Protein AF-A0A6M5JIQ5-F1 (afdb_monomer)

Mean predicted aligned error: 9.68 Å

Nearest PDB structures (foldseek):
  7s5k-assembly1_B  TM=8.113E-01  e=3.636E+00  Myxococcus xanthus

Solvent-accessible surface area (backbone atoms only — not comparable to full-atom values): 3875 Å² total; per-residue (Å²): 114,74,68,60,55,53,52,51,54,49,36,55,49,35,50,55,49,20,52,48,31,43,52,52,21,71,72,46,95,50,73,68,63,20,50,52,27,42,51,54,19,52,54,38,47,53,52,32,51,49,53,52,50,52,53,49,49,68,56,54,64,65,60,68,75,75,81,80,78,134

Secondary structure (DSSP, 8-state):
-HHHHHHHHHHHHHHHHHHHHHHHHHH-SSHHHHHHHHHHHHHHHHHHHHHHHHHHHHHHTTTTTSS---

Sequence (70 aa):
MPEQAAIRQEIDRLRRRAERHRRVALDFASMDDAWLAQDEASAIDREADKLEADMFKSEGVNVLRFMRRP

Radius of gyration: 17.79 Å; Cα contacts (8 Å, |Δi|>4): 41; chains: 1; bounding box: 35×11×63 Å

pLDDT: mean 77.8, std 13.35, range [46.91, 94.62]

Foldseek 3Di:
DVVVVVLVVVLVVLLVVLVVLQVVLVVDPDPVSSVVSNVVSVVSNVVSVVSVVVSVVVVVVVVVPPPDDD

Structure (mmCIF,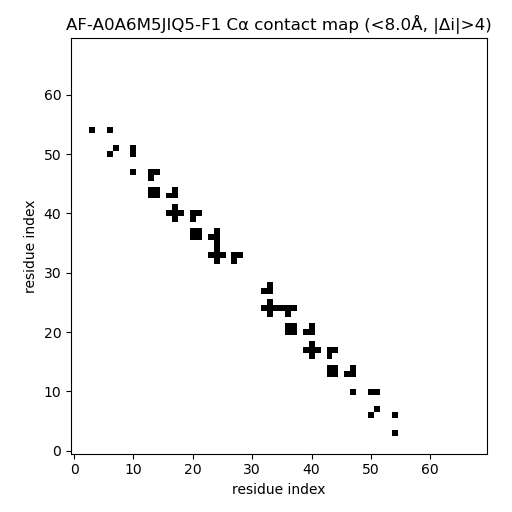 N/CA/C/O backbone):
data_AF-A0A6M5JIQ5-F1
#
_entry.id   AF-A0A6M5JIQ5-F1
#
loop_
_atom_site.group_PDB
_atom_site.id
_atom_site.type_symbol
_atom_site.label_atom_id
_atom_site.label_alt_id
_atom_site.label_comp_id
_atom_site.label_asym_id
_atom_site.label_entity_id
_atom_site.label_seq_id
_atom_site.pdbx_PDB_ins_code
_atom_site.Cartn_x
_atom_site.Cartn_y
_atom_site.Cartn_z
_atom_site.occupancy
_atom_site.B_iso_or_equiv
_atom_site.auth_seq_id
_atom_site.auth_comp_id
_atom_site.auth_asym_id
_atom_site.auth_atom_id
_atom_site.pdbx_PDB_model_num
ATOM 1 N N . MET A 1 1 ? -19.085 -5.626 13.766 1.00 54.94 1 MET A N 1
ATOM 2 C CA . MET A 1 1 ? -18.743 -4.190 13.769 1.00 54.94 1 MET A CA 1
ATOM 3 C C . MET A 1 1 ? -18.693 -3.700 12.323 1.00 54.94 1 MET A C 1
ATOM 5 O O . MET A 1 1 ? -17.781 -4.103 11.610 1.00 54.94 1 MET A O 1
ATOM 9 N N . PRO A 1 2 ? -19.685 -2.928 11.848 1.00 71.19 2 PRO A N 1
ATOM 10 C CA . PRO A 1 2 ? -19.758 -2.489 10.447 1.00 71.19 2 PRO A CA 1
ATOM 11 C C . PRO A 1 2 ? -18.574 -1.598 10.023 1.00 71.19 2 PRO A C 1
ATOM 13 O O . PRO A 1 2 ? -18.124 -1.688 8.886 1.00 71.19 2 PRO A O 1
ATOM 16 N N . GLU A 1 3 ? -18.001 -0.821 10.945 1.00 73.88 3 GLU A N 1
ATOM 17 C CA . GLU A 1 3 ? -16.844 0.052 10.682 1.00 73.88 3 GLU A CA 1
ATOM 18 C C . GLU A 1 3 ? -15.557 -0.733 10.373 1.00 73.88 3 GLU A C 1
ATOM 20 O O . GLU A 1 3 ? -14.834 -0.401 9.438 1.00 73.88 3 GLU A O 1
ATOM 25 N N . GLN A 1 4 ? -15.308 -1.845 11.073 1.00 72.50 4 GLN A N 1
ATOM 26 C CA . GLN A 1 4 ? -14.159 -2.721 10.798 1.00 72.50 4 GLN A CA 1
ATOM 27 C C . GLN A 1 4 ? -14.274 -3.407 9.432 1.00 72.50 4 GLN A C 1
ATOM 29 O O . GLN A 1 4 ? -13.272 -3.625 8.755 1.00 72.50 4 GLN A O 1
ATOM 34 N N . ALA A 1 5 ? -15.496 -3.740 9.005 1.00 82.19 5 ALA A N 1
ATOM 35 C CA . ALA A 1 5 ? -15.724 -4.324 7.687 1.00 82.19 5 ALA A CA 1
ATOM 36 C C . ALA A 1 5 ? -15.403 -3.324 6.563 1.00 82.19 5 ALA A C 1
ATOM 38 O O . ALA A 1 5 ? -14.808 -3.716 5.562 1.00 82.19 5 ALA A O 1
ATOM 39 N N . ALA A 1 6 ? -15.731 -2.041 6.746 1.00 85.12 6 ALA A N 1
ATOM 40 C CA . ALA A 1 6 ? -15.376 -0.982 5.802 1.00 85.12 6 ALA A CA 1
ATOM 41 C C . ALA A 1 6 ? -13.854 -0.758 5.731 1.00 85.12 6 ALA A C 1
ATOM 43 O O . ALA A 1 6 ? -13.300 -0.678 4.638 1.00 85.12 6 ALA A O 1
ATOM 44 N N . ILE A 1 7 ? -13.164 -0.745 6.879 1.00 81.88 7 ILE A N 1
ATOM 45 C CA . ILE A 1 7 ? -11.699 -0.592 6.929 1.00 81.88 7 ILE A CA 1
ATOM 46 C C . ILE A 1 7 ? -11.000 -1.774 6.244 1.00 81.88 7 ILE A C 1
ATOM 48 O O . ILE A 1 7 ? -10.088 -1.566 5.448 1.00 81.88 7 ILE A O 1
ATOM 52 N N . ARG A 1 8 ? -11.460 -3.013 6.468 1.00 87.00 8 ARG A N 1
ATOM 53 C CA . ARG A 1 8 ? -10.917 -4.203 5.785 1.00 87.00 8 ARG A CA 1
ATOM 54 C C . ARG A 1 8 ? -11.096 -4.138 4.268 1.00 87.00 8 ARG A C 1
ATOM 56 O O . ARG A 1 8 ? -10.165 -4.457 3.536 1.00 87.00 8 ARG A O 1
ATOM 63 N N . GLN A 1 9 ? -12.257 -3.685 3.792 1.00 89.75 9 GLN A N 1
ATOM 64 C CA . GLN A 1 9 ? -12.487 -3.493 2.356 1.00 89.75 9 GLN A CA 1
ATOM 65 C C . GLN A 1 9 ? -11.545 -2.443 1.756 1.00 89.75 9 GLN A C 1
ATOM 67 O O . GLN A 1 9 ? -11.095 -2.610 0.619 1.00 89.75 9 GLN A O 1
ATOM 72 N N . GLU A 1 10 ? -11.226 -1.392 2.511 1.00 90.44 10 GLU A N 1
ATOM 73 C CA . GLU A 1 10 ? -10.302 -0.347 2.073 1.00 90.44 10 GLU A CA 1
ATOM 74 C C . GLU A 1 10 ? -8.844 -0.830 2.080 1.00 90.44 10 GLU A C 1
ATOM 76 O O . GLU A 1 10 ? -8.133 -0.625 1.098 1.00 90.44 10 GLU A O 1
ATOM 81 N N . ILE A 1 11 ? -8.424 -1.589 3.096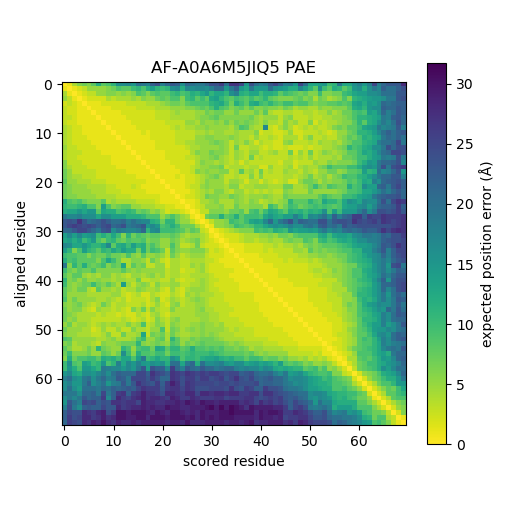 1.00 87.12 11 ILE A N 1
ATOM 82 C CA . ILE A 1 11 ? -7.115 -2.268 3.117 1.00 87.12 11 ILE A CA 1
ATOM 83 C C . ILE A 1 11 ? -6.970 -3.187 1.897 1.00 87.12 11 ILE A C 1
ATOM 85 O O . ILE A 1 11 ? -5.980 -3.115 1.167 1.00 87.12 11 ILE A O 1
ATOM 89 N N . ASP A 1 12 ? -7.982 -4.006 1.608 1.00 92.25 12 ASP A N 1
ATOM 90 C CA . ASP A 1 12 ? -7.970 -4.897 0.445 1.00 92.25 12 ASP A CA 1
ATOM 91 C C . ASP A 1 12 ? -7.923 -4.124 -0.883 1.00 92.25 12 ASP A C 1
ATOM 93 O O . ASP A 1 12 ? -7.329 -4.579 -1.867 1.00 92.25 12 ASP A O 1
ATOM 97 N N . ARG A 1 13 ? -8.543 -2.941 -0.942 1.00 94.62 13 ARG A N 1
ATOM 98 C CA . ARG A 1 13 ? -8.485 -2.051 -2.108 1.00 94.62 13 ARG A CA 1
ATOM 99 C C . ARG A 1 13 ? -7.084 -1.483 -2.311 1.00 94.62 13 ARG A C 1
ATOM 101 O O . ARG A 1 13 ? -6.609 -1.495 -3.450 1.00 94.62 13 ARG A O 1
ATOM 108 N N . LEU A 1 14 ? -6.440 -1.021 -1.240 1.00 87.88 14 LEU A N 1
ATOM 109 C CA . LEU A 1 14 ? -5.071 -0.505 -1.260 1.00 87.88 14 LEU A CA 1
ATOM 110 C C . LEU A 1 14 ? -4.086 -1.597 -1.687 1.00 87.88 14 LEU A C 1
ATOM 112 O O . LEU A 1 14 ? -3.340 -1.389 -2.641 1.00 87.88 14 LEU A O 1
ATOM 116 N N . ARG A 1 15 ? -4.187 -2.804 -1.116 1.00 89.06 15 ARG A N 1
ATOM 117 C CA . ARG A 1 15 ? -3.346 -3.958 -1.492 1.00 89.06 15 ARG A CA 1
ATOM 118 C C . ARG A 1 15 ? -3.483 -4.326 -2.969 1.00 89.06 15 ARG A C 1
ATOM 120 O O . ARG A 1 15 ? -2.487 -4.503 -3.666 1.00 89.06 15 ARG A O 1
ATOM 127 N N . ARG A 1 16 ? -4.714 -4.372 -3.500 1.00 91.81 16 ARG A N 1
ATOM 128 C CA . ARG A 1 16 ? -4.939 -4.598 -4.943 1.00 91.81 16 ARG A CA 1
ATOM 129 C C . ARG A 1 16 ? -4.358 -3.482 -5.808 1.00 91.81 16 ARG A C 1
ATOM 131 O O . ARG A 1 16 ? -3.970 -3.738 -6.944 1.00 91.81 16 ARG A O 1
ATOM 138 N N . ARG A 1 17 ? -4.338 -2.243 -5.316 1.00 90.50 17 ARG A N 1
ATOM 139 C CA . ARG A 1 17 ? -3.736 -1.116 -6.029 1.00 90.50 17 ARG A CA 1
ATOM 140 C C . ARG A 1 17 ? -2.212 -1.239 -6.037 1.00 90.50 17 ARG A C 1
ATOM 142 O O . ARG A 1 17 ? -1.652 -1.192 -7.125 1.00 90.50 17 ARG A O 1
ATOM 149 N N . ALA A 1 18 ? -1.574 -1.479 -4.893 1.00 86.25 18 ALA A N 1
ATOM 150 C CA . ALA A 1 18 ? -0.129 -1.704 -4.793 1.00 86.25 18 ALA A CA 1
ATOM 151 C C . ALA A 1 18 ? 0.338 -2.864 -5.687 1.00 86.25 18 ALA A C 1
ATOM 153 O O . ALA A 1 18 ? 1.300 -2.727 -6.436 1.00 86.25 18 ALA A O 1
ATOM 154 N N . GLU A 1 19 ? -0.408 -3.970 -5.695 1.00 89.69 19 GLU A N 1
ATOM 155 C CA . GLU A 1 19 ? -0.147 -5.120 -6.566 1.00 89.69 19 GLU A CA 1
ATOM 156 C C . GLU A 1 19 ? -0.197 -4.752 -8.060 1.00 89.69 19 GLU A C 1
ATOM 158 O O . GLU A 1 19 ? 0.606 -5.251 -8.847 1.00 89.69 19 GLU A O 1
ATOM 163 N N . ARG A 1 20 ? -1.088 -3.839 -8.476 1.00 87.12 20 ARG A N 1
ATOM 164 C CA . ARG A 1 20 ? -1.091 -3.331 -9.860 1.00 87.12 20 ARG A CA 1
ATOM 165 C C . ARG A 1 20 ? 0.152 -2.503 -10.173 1.00 87.12 20 ARG A C 1
ATOM 167 O O . ARG A 1 20 ? 0.732 -2.713 -11.231 1.00 87.12 20 ARG A O 1
ATOM 174 N N . HIS A 1 21 ? 0.568 -1.607 -9.276 1.00 84.88 21 HIS A N 1
ATOM 175 C CA . HIS A 1 21 ? 1.795 -0.819 -9.465 1.00 84.88 21 HIS A CA 1
ATOM 176 C C . HIS A 1 21 ? 3.039 -1.726 -9.517 1.00 84.88 21 HIS A C 1
ATOM 178 O O . HIS A 1 21 ? 3.892 -1.529 -10.375 1.00 84.88 21 HIS A O 1
ATOM 184 N N . ARG A 1 22 ? 3.095 -2.794 -8.703 1.00 80.69 22 ARG A N 1
ATOM 185 C CA . ARG A 1 22 ? 4.159 -3.815 -8.776 1.00 80.69 22 ARG A CA 1
ATOM 186 C C . ARG A 1 22 ? 4.195 -4.548 -10.112 1.00 80.69 22 ARG A C 1
ATOM 188 O O . ARG A 1 22 ? 5.271 -4.751 -10.656 1.00 80.69 22 ARG A O 1
ATOM 195 N N . ARG A 1 23 ? 3.041 -4.933 -10.658 1.00 85.00 23 ARG A N 1
ATOM 196 C CA . ARG A 1 23 ? 2.992 -5.564 -11.989 1.00 85.00 23 ARG A CA 1
ATOM 197 C C .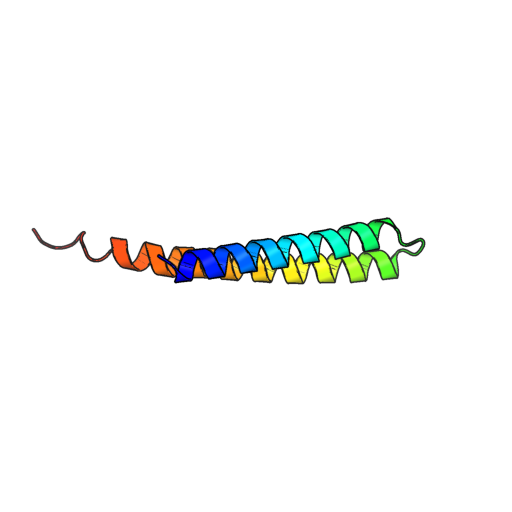 ARG A 1 23 ? 3.473 -4.616 -13.078 1.00 85.00 23 ARG A C 1
ATOM 199 O O . ARG A 1 23 ? 4.302 -5.000 -13.885 1.00 85.00 23 ARG A O 1
ATOM 206 N N . VAL A 1 24 ? 3.028 -3.365 -13.026 1.00 80.44 24 VAL A N 1
ATOM 207 C CA . VAL A 1 24 ? 3.474 -2.316 -13.947 1.00 80.44 24 VAL A CA 1
ATOM 208 C C . VAL A 1 24 ? 4.992 -2.100 -13.856 1.00 80.44 24 VAL A C 1
ATOM 210 O O . VAL A 1 24 ? 5.645 -2.011 -14.888 1.00 80.44 24 VAL A O 1
ATOM 213 N N . ALA A 1 25 ? 5.574 -2.118 -12.652 1.00 82.06 25 ALA A N 1
ATOM 214 C CA . ALA A 1 25 ? 7.025 -2.043 -12.455 1.00 82.06 25 ALA A CA 1
ATOM 215 C C . ALA A 1 25 ? 7.793 -3.186 -13.147 1.00 82.06 25 ALA A C 1
ATOM 217 O O . ALA A 1 25 ? 8.883 -2.965 -13.664 1.00 82.06 25 ALA A O 1
ATOM 218 N N . LEU A 1 26 ? 7.225 -4.398 -13.168 1.00 78.06 26 LEU A N 1
ATOM 219 C CA . LEU A 1 26 ? 7.825 -5.574 -13.812 1.00 78.06 26 LEU A CA 1
ATOM 220 C C . LEU A 1 26 ? 7.712 -5.545 -15.343 1.00 78.06 26 LEU A C 1
ATOM 222 O O . LEU A 1 26 ? 8.532 -6.161 -16.020 1.00 78.06 26 LEU A O 1
ATOM 226 N N . ASP A 1 27 ? 6.713 -4.839 -15.875 1.00 79.38 27 ASP A N 1
ATOM 227 C CA . ASP A 1 27 ? 6.454 -4.734 -17.314 1.00 79.38 27 ASP A CA 1
ATOM 228 C C . ASP A 1 27 ? 7.268 -3.606 -17.992 1.00 79.38 27 ASP A C 1
ATOM 230 O O . ASP A 1 27 ? 7.325 -3.540 -19.224 1.00 79.38 27 ASP A O 1
ATOM 234 N N . PHE A 1 28 ? 7.915 -2.713 -17.229 1.00 68.94 28 PHE A N 1
ATOM 235 C CA . PHE A 1 28 ? 8.732 -1.629 -17.785 1.00 68.94 28 PHE A CA 1
ATOM 236 C C . PHE A 1 28 ? 10.119 -2.096 -18.252 1.00 68.94 28 PHE A C 1
ATOM 238 O O . PHE A 1 28 ? 10.814 -2.861 -17.589 1.00 68.94 28 PHE A O 1
ATOM 245 N N . ALA A 1 29 ? 10.556 -1.564 -19.398 1.00 61.34 29 ALA A N 1
ATOM 246 C CA . ALA A 1 29 ? 11.856 -1.863 -20.001 1.00 61.34 29 ALA A CA 1
ATOM 247 C C . ALA A 1 29 ? 13.021 -0.998 -19.464 1.00 61.34 29 ALA A C 1
ATOM 249 O O . ALA A 1 29 ? 14.177 -1.290 -19.770 1.00 61.34 29 ALA A O 1
ATOM 250 N N . SER A 1 30 ? 12.742 0.066 -18.697 1.00 67.19 30 SER A N 1
ATOM 251 C CA . SER A 1 30 ? 13.741 0.987 -18.127 1.00 67.19 30 SER A CA 1
ATOM 252 C C . SER A 1 30 ? 13.837 0.816 -16.599 1.00 67.19 30 SER A C 1
ATOM 254 O O . SER A 1 30 ? 12.832 0.551 -15.940 1.00 67.19 30 SER A O 1
ATOM 256 N N . MET A 1 31 ? 15.042 0.948 -16.021 1.00 71.31 31 MET A N 1
ATOM 257 C CA . MET A 1 31 ? 15.243 0.795 -14.567 1.00 71.31 31 MET A CA 1
ATOM 258 C C . MET A 1 31 ? 14.586 1.910 -13.737 1.00 71.31 31 MET A C 1
ATOM 260 O O . MET A 1 31 ? 14.149 1.641 -12.619 1.00 71.31 31 MET A O 1
ATOM 264 N N . ASP A 1 32 ? 14.507 3.135 -14.261 1.00 79.50 32 ASP A N 1
ATOM 265 C CA . ASP A 1 32 ? 14.016 4.293 -13.503 1.00 79.50 32 ASP A CA 1
ATOM 266 C C . ASP A 1 32 ? 12.491 4.251 -13.311 1.00 79.50 32 ASP A C 1
ATOM 268 O O . ASP A 1 32 ? 11.993 4.504 -12.212 1.00 79.50 32 ASP A O 1
ATOM 272 N N . ASP A 1 33 ? 11.744 3.842 -14.343 1.00 76.31 33 ASP A N 1
ATOM 273 C CA . ASP A 1 33 ? 10.280 3.718 -14.270 1.00 76.31 33 ASP A CA 1
ATOM 274 C C . ASP A 1 33 ? 9.855 2.566 -13.347 1.00 76.31 33 ASP A C 1
ATOM 276 O O . ASP A 1 33 ? 8.887 2.679 -12.589 1.00 76.31 33 ASP A O 1
ATOM 280 N N . ALA A 1 34 ? 10.617 1.467 -13.357 1.00 82.62 34 ALA A N 1
ATOM 281 C CA . ALA A 1 34 ? 10.405 0.342 -12.452 1.00 82.62 34 ALA A CA 1
ATOM 282 C C . ALA A 1 34 ? 10.639 0.741 -10.985 1.00 82.62 34 ALA A C 1
ATOM 284 O O . ALA A 1 34 ? 9.870 0.350 -10.103 1.00 82.62 34 ALA A O 1
ATOM 285 N N . TRP A 1 35 ? 11.666 1.556 -10.718 1.00 82.44 35 TRP A N 1
ATOM 286 C CA . TRP A 1 35 ? 11.972 2.039 -9.373 1.00 82.44 35 TRP A CA 1
ATOM 287 C C . TRP A 1 35 ? 10.877 2.964 -8.830 1.00 82.44 35 TRP A C 1
ATOM 289 O O . TRP A 1 35 ? 10.422 2.773 -7.701 1.00 82.44 35 TRP A O 1
ATOM 299 N N . LEU A 1 36 ? 10.383 3.897 -9.652 1.00 86.44 36 LEU A N 1
ATOM 300 C CA . LEU A 1 36 ? 9.270 4.781 -9.289 1.00 86.44 36 LEU A CA 1
ATOM 301 C C . LEU A 1 36 ? 7.983 3.996 -9.005 1.00 86.44 36 LEU A C 1
ATOM 303 O O . LEU A 1 36 ? 7.359 4.189 -7.961 1.00 86.44 36 LEU A O 1
ATOM 307 N N . ALA A 1 37 ? 7.609 3.061 -9.882 1.00 84.88 37 ALA A N 1
ATOM 308 C CA . ALA A 1 37 ? 6.414 2.238 -9.693 1.00 84.88 37 ALA A CA 1
ATOM 309 C C . ALA A 1 37 ? 6.508 1.335 -8.443 1.00 84.88 37 ALA A C 1
ATOM 311 O O . ALA A 1 37 ? 5.503 1.086 -7.767 1.00 84.88 37 ALA A O 1
ATOM 312 N N . GLN A 1 38 ? 7.711 0.872 -8.093 1.00 85.69 38 GLN A N 1
ATOM 313 C CA . GLN A 1 38 ? 7.945 0.107 -6.870 1.00 85.69 38 GLN A CA 1
ATOM 314 C C . GLN A 1 38 ? 7.888 0.970 -5.601 1.00 85.69 38 GLN A C 1
ATOM 316 O O . GLN A 1 38 ? 7.364 0.515 -4.575 1.00 85.69 38 GLN A O 1
ATOM 321 N N . ASP A 1 39 ? 8.387 2.205 -5.647 1.00 89.44 39 ASP A N 1
ATOM 322 C CA . ASP A 1 39 ? 8.294 3.126 -4.512 1.00 89.44 39 ASP A CA 1
ATOM 323 C C . ASP A 1 39 ? 6.837 3.555 -4.266 1.00 89.44 39 ASP A C 1
ATOM 325 O O . ASP A 1 39 ? 6.370 3.537 -3.125 1.00 89.44 39 ASP A O 1
ATOM 329 N N . GLU A 1 40 ? 6.062 3.787 -5.333 1.00 87.94 40 GLU A N 1
ATOM 330 C CA . GLU A 1 40 ? 4.612 4.007 -5.250 1.00 87.94 40 GLU A CA 1
ATOM 331 C C . GLU A 1 40 ? 3.883 2.821 -4.606 1.00 87.94 40 GLU A C 1
ATOM 333 O O . GLU A 1 40 ? 3.071 3.008 -3.696 1.00 87.94 40 GLU A O 1
ATOM 338 N N . ALA A 1 41 ? 4.186 1.589 -5.028 1.00 89.50 41 ALA A N 1
ATOM 339 C CA . ALA A 1 41 ? 3.602 0.400 -4.414 1.00 89.50 41 ALA A CA 1
ATOM 340 C C . ALA A 1 41 ? 3.951 0.292 -2.921 1.00 89.50 41 ALA A C 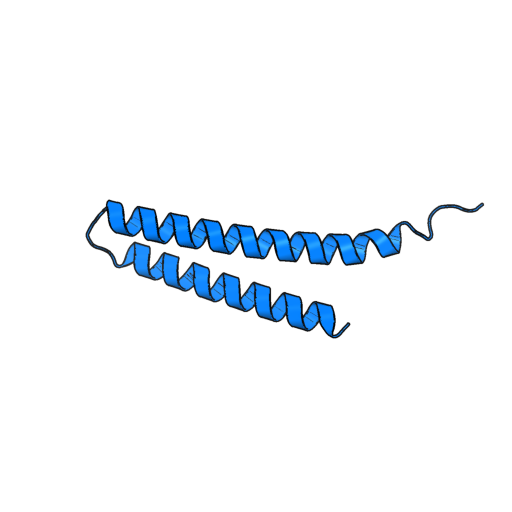1
ATOM 342 O O . ALA A 1 41 ? 3.080 -0.009 -2.104 1.00 89.50 41 ALA A O 1
ATOM 343 N N . SER A 1 42 ? 5.200 0.592 -2.558 1.00 89.19 42 SER A N 1
ATOM 344 C CA . SER A 1 42 ? 5.674 0.561 -1.171 1.00 89.19 42 SER A CA 1
ATOM 345 C C . SER A 1 42 ? 5.014 1.638 -0.306 1.00 89.19 42 SER A C 1
ATOM 347 O O . SER A 1 42 ? 4.730 1.397 0.866 1.00 89.19 42 SER A O 1
ATOM 349 N N . ALA A 1 43 ? 4.755 2.826 -0.858 1.00 92.00 43 ALA A N 1
ATOM 350 C CA . ALA A 1 43 ? 4.030 3.887 -0.165 1.00 92.00 43 ALA A CA 1
ATOM 351 C C . ALA A 1 43 ? 2.574 3.482 0.123 1.00 92.00 43 ALA A C 1
ATOM 353 O O . ALA A 1 43 ? 2.092 3.690 1.237 1.00 92.00 43 ALA A O 1
ATOM 354 N N . ILE A 1 44 ? 1.907 2.850 -0.849 1.00 85.31 44 ILE A N 1
ATOM 355 C CA . ILE A 1 44 ? 0.532 2.350 -0.700 1.00 85.31 44 ILE A CA 1
ATOM 356 C C . ILE A 1 44 ? 0.462 1.221 0.341 1.00 85.31 44 ILE A C 1
ATOM 358 O O . ILE A 1 44 ? -0.434 1.228 1.185 1.00 85.31 44 ILE A O 1
ATOM 362 N N . ASP A 1 45 ? 1.406 0.273 0.323 1.00 87.56 45 ASP A N 1
ATOM 363 C CA . ASP A 1 45 ? 1.445 -0.820 1.306 1.00 87.56 45 ASP A CA 1
ATOM 364 C C . ASP A 1 45 ? 1.660 -0.276 2.740 1.00 87.56 45 ASP A C 1
ATOM 366 O O . ASP A 1 45 ? 0.946 -0.678 3.659 1.00 87.56 45 ASP A O 1
ATOM 370 N N . ARG A 1 46 ? 2.518 0.742 2.937 1.00 91.06 46 ARG A N 1
ATOM 371 C CA . ARG A 1 46 ? 2.674 1.420 4.247 1.00 91.06 46 ARG A CA 1
ATOM 372 C C . ARG A 1 46 ? 1.385 2.091 4.741 1.00 91.06 46 ARG A C 1
ATOM 374 O O . ARG A 1 46 ? 1.150 2.160 5.948 1.00 91.06 46 ARG A O 1
ATOM 381 N N . GLU A 1 47 ? 0.564 2.626 3.839 1.00 90.19 47 GLU A N 1
ATOM 382 C CA . GLU A 1 47 ? -0.728 3.227 4.194 1.00 90.19 47 GLU A CA 1
ATOM 383 C C . GLU A 1 47 ? -1.732 2.160 4.655 1.00 90.19 47 GLU A C 1
ATOM 385 O O . GLU A 1 47 ? -2.417 2.349 5.665 1.00 90.19 47 GLU A O 1
ATOM 390 N N . ALA A 1 48 ? -1.758 1.009 3.977 1.00 86.94 48 ALA A N 1
ATOM 391 C CA . ALA A 1 48 ? -2.563 -0.139 4.384 1.00 86.94 48 ALA A CA 1
ATOM 392 C C . ALA A 1 48 ? -2.142 -0.672 5.766 1.00 86.94 48 ALA A C 1
ATOM 394 O O . ALA A 1 48 ? -3.003 -0.893 6.620 1.00 86.94 48 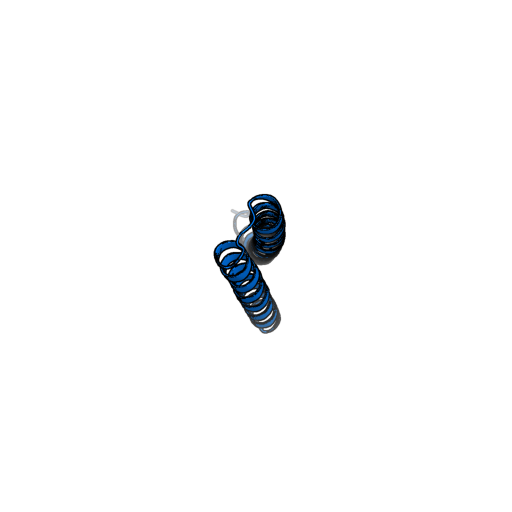ALA A O 1
ATOM 395 N N . ASP A 1 49 ? -0.837 -0.796 6.018 1.00 89.19 49 ASP A N 1
ATOM 396 C CA . ASP A 1 49 ? -0.297 -1.238 7.311 1.00 89.19 49 ASP A CA 1
ATOM 397 C C . ASP A 1 49 ? -0.667 -0.278 8.448 1.00 89.19 49 ASP A C 1
ATOM 399 O O . ASP A 1 49 ? -0.988 -0.694 9.564 1.00 89.19 49 ASP A O 1
ATOM 403 N N . LYS A 1 50 ? -0.666 1.032 8.172 1.00 90.88 50 LYS A N 1
ATOM 404 C CA . LYS A 1 50 ? -1.088 2.041 9.147 1.00 90.88 50 LYS A CA 1
ATOM 405 C C . LYS A 1 50 ? -2.569 1.893 9.502 1.00 90.88 50 LYS A C 1
ATOM 407 O O . LYS A 1 50 ? -2.907 1.936 10.684 1.00 90.88 50 LYS A O 1
ATOM 412 N N . LEU A 1 51 ? -3.435 1.688 8.508 1.00 85.75 51 LEU A N 1
ATOM 413 C CA . LEU A 1 51 ? -4.865 1.448 8.729 1.00 85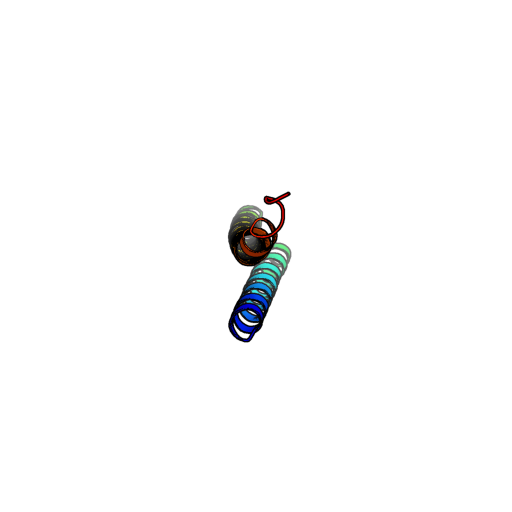.75 51 LEU A CA 1
ATOM 414 C C . LEU A 1 51 ? -5.113 0.148 9.505 1.00 85.75 51 LEU A C 1
ATOM 416 O O . LEU A 1 51 ? -5.957 0.123 10.401 1.00 85.75 51 LEU A O 1
ATOM 420 N N . GLU A 1 52 ? -4.355 -0.910 9.212 1.00 85.00 52 GLU A N 1
ATOM 421 C CA . GLU A 1 52 ? -4.402 -2.171 9.959 1.00 85.00 52 GLU A CA 1
ATOM 422 C C . GLU A 1 52 ? -3.982 -1.971 11.423 1.00 85.00 52 GLU A C 1
ATOM 424 O O . GLU A 1 52 ? -4.678 -2.419 12.338 1.00 85.00 52 GLU A O 1
ATOM 429 N N . ALA A 1 53 ? -2.903 -1.221 11.666 1.00 85.19 53 ALA A N 1
ATOM 430 C CA . ALA A 1 53 ? -2.445 -0.885 13.010 1.00 85.19 53 ALA A CA 1
ATOM 431 C C . ALA A 1 53 ? -3.449 -0.008 13.775 1.00 85.19 53 ALA A C 1
ATOM 433 O O . ALA A 1 53 ? -3.660 -0.216 14.970 1.00 85.19 53 ALA A O 1
ATOM 434 N N . ASP A 1 54 ? -4.080 0.965 13.120 1.00 81.75 54 ASP A N 1
ATOM 435 C CA . ASP A 1 54 ? -5.078 1.834 13.748 1.00 81.75 54 ASP A CA 1
ATOM 436 C C . ASP A 1 54 ? -6.377 1.068 14.063 1.00 81.75 54 ASP A C 1
ATOM 438 O O . ASP A 1 54 ? -6.943 1.244 15.148 1.00 81.75 54 ASP A O 1
ATOM 442 N N . MET A 1 55 ? -6.781 0.123 13.203 1.00 77.00 55 MET A N 1
ATOM 443 C CA . MET A 1 55 ? -7.849 -0.841 13.495 1.00 77.00 55 MET A CA 1
ATOM 444 C C . MET A 1 55 ? -7.500 -1.684 14.733 1.00 77.00 55 MET A C 1
ATOM 446 O O . MET A 1 55 ? -8.301 -1.760 15.666 1.00 77.00 55 MET A O 1
ATOM 450 N N . PHE A 1 56 ? -6.277 -2.214 14.817 1.00 75.19 56 PHE A N 1
ATOM 451 C CA . PHE A 1 56 ? -5.807 -2.981 15.978 1.00 75.19 56 PHE A CA 1
ATOM 452 C C . PHE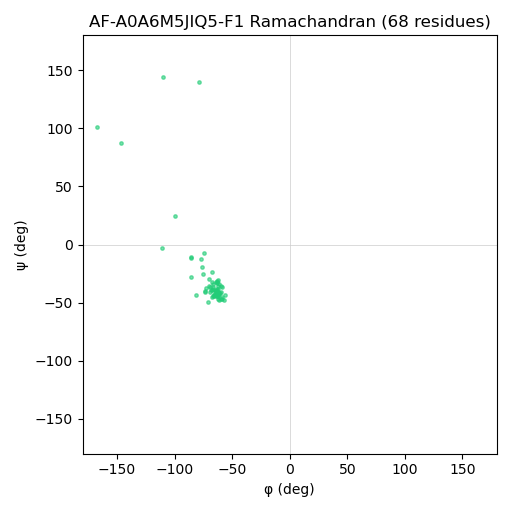 A 1 56 ? -5.765 -2.155 17.271 1.00 75.19 56 PHE A C 1
ATOM 454 O O . PHE A 1 56 ? -6.150 -2.644 18.333 1.00 75.19 56 PHE A O 1
ATOM 461 N N . LYS A 1 57 ? -5.330 -0.890 17.213 1.00 74.25 57 LYS A N 1
ATOM 462 C CA . LYS A 1 57 ? -5.325 0.017 18.376 1.00 74.25 57 LYS A CA 1
ATOM 463 C C . LYS A 1 57 ? -6.742 0.310 18.866 1.00 74.25 57 LYS A C 1
ATOM 465 O O . LYS A 1 57 ? -6.967 0.325 20.075 1.00 74.25 57 LYS A O 1
ATOM 470 N N . SER A 1 58 ? -7.696 0.505 17.953 1.00 63.62 58 SER A N 1
ATOM 471 C CA . SER A 1 58 ? -9.107 0.720 18.306 1.00 63.62 58 SER A CA 1
ATOM 472 C C . SER A 1 58 ? -9.728 -0.493 19.019 1.00 63.62 58 SER A C 1
ATOM 474 O O . SER A 1 58 ? -10.557 -0.335 19.915 1.00 63.62 58 SER A O 1
ATOM 476 N N . GLU A 1 59 ? -9.267 -1.704 18.692 1.00 62.72 59 GLU A N 1
ATOM 477 C CA . GLU A 1 59 ? -9.688 -2.950 19.340 1.00 62.72 59 GLU A CA 1
ATOM 478 C C . GLU A 1 59 ? -8.942 -3.198 20.667 1.00 62.72 59 GLU A C 1
ATOM 480 O O . GLU A 1 59 ? -9.559 -3.539 21.677 1.00 62.72 59 GLU A O 1
ATOM 485 N N . GLY A 1 60 ? -7.625 -2.968 20.705 1.00 53.97 60 GLY A N 1
ATOM 486 C CA . GLY A 1 60 ? -6.763 -3.224 21.865 1.00 53.97 60 GLY A CA 1
ATOM 487 C C . GLY A 1 60 ? -6.986 -2.278 23.052 1.00 53.97 60 GLY A C 1
ATOM 488 O O . GLY A 1 60 ? -6.845 -2.692 24.205 1.00 53.97 60 GLY A O 1
ATOM 489 N N . VAL A 1 61 ? -7.413 -1.033 22.810 1.00 53.94 61 VAL A N 1
ATOM 490 C CA . VAL A 1 61 ? -7.767 -0.082 23.884 1.00 53.94 61 VAL A CA 1
ATOM 491 C C . VAL A 1 61 ? -9.030 -0.522 24.645 1.00 53.94 61 VAL A C 1
ATOM 493 O O . VAL A 1 61 ? -9.169 -0.213 25.830 1.00 53.94 61 VAL A O 1
ATOM 496 N N . ASN A 1 62 ? -9.911 -1.328 24.038 1.00 51.09 62 ASN A N 1
ATOM 497 C CA . ASN A 1 62 ? -11.099 -1.858 24.719 1.00 51.09 62 ASN A CA 1
ATOM 498 C C . ASN A 1 62 ? -10.799 -3.018 25.689 1.00 51.09 62 ASN A C 1
ATOM 500 O O . ASN A 1 62 ? -11.597 -3.270 26.592 1.00 51.09 62 ASN A O 1
ATOM 504 N N . VAL A 1 63 ? -9.655 -3.702 25.562 1.00 52.44 63 VAL A N 1
ATOM 505 C CA . VAL A 1 63 ? -9.312 -4.864 26.409 1.00 52.44 63 VAL A CA 1
ATOM 506 C C . VAL A 1 63 ? -8.642 -4.442 27.727 1.00 52.44 63 VAL A C 1
ATOM 508 O O . VAL A 1 63 ? -8.821 -5.085 28.761 1.00 52.44 63 VAL A O 1
ATOM 511 N N . LEU A 1 64 ? -7.943 -3.302 27.748 1.00 55.44 64 LEU A N 1
ATOM 512 C CA . LEU A 1 64 ? -7.242 -2.800 28.942 1.00 55.44 64 LEU A CA 1
ATOM 513 C C . LEU A 1 64 ? -8.170 -2.197 30.017 1.00 55.44 64 LEU A C 1
ATOM 515 O O . LEU A 1 64 ? -7.718 -1.925 31.130 1.00 55.44 64 LEU A O 1
ATOM 519 N N . ARG A 1 65 ? -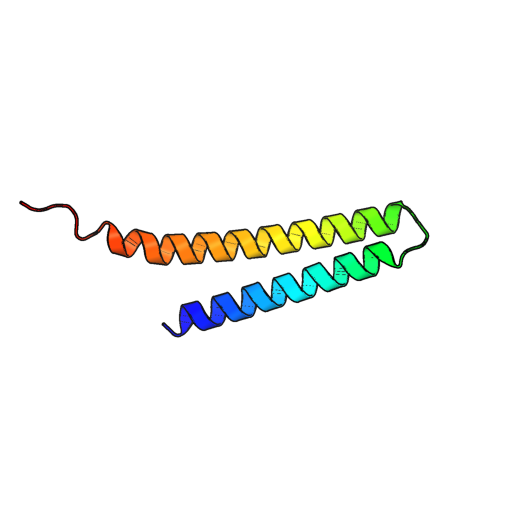9.471 -2.033 29.736 1.00 55.47 65 ARG A N 1
ATOM 520 C CA . ARG A 1 65 ? -10.459 -1.479 30.683 1.00 55.47 65 ARG A CA 1
ATOM 521 C C . ARG A 1 65 ? -10.915 -2.472 31.767 1.00 55.47 65 ARG A C 1
ATOM 523 O O . ARG A 1 65 ? -11.511 -2.041 32.751 1.00 55.47 65 ARG A O 1
ATOM 530 N N . PHE A 1 66 ? -10.611 -3.768 31.641 1.00 55.78 66 PHE A N 1
ATOM 531 C CA . PHE A 1 66 ? -11.118 -4.808 32.556 1.00 55.78 66 PHE A CA 1
ATOM 532 C C . PHE A 1 66 ? -10.062 -5.445 33.480 1.00 55.78 66 PHE A C 1
ATOM 534 O O . PHE A 1 66 ? -10.424 -6.241 34.338 1.00 55.78 66 PHE A O 1
ATOM 541 N N . MET A 1 67 ? -8.776 -5.079 33.377 1.00 47.50 67 MET A N 1
ATOM 542 C CA . MET A 1 67 ? -7.692 -5.688 34.177 1.00 47.50 67 MET A CA 1
ATOM 543 C C . MET A 1 67 ? -7.237 -4.879 35.413 1.00 47.50 67 MET A C 1
ATOM 545 O O . MET A 1 67 ? -6.108 -5.047 35.869 1.00 47.50 67 MET A O 1
ATOM 549 N N . ARG A 1 68 ? -8.081 -4.011 36.000 1.00 55.53 68 ARG A N 1
ATOM 550 C CA . ARG A 1 68 ? -7.794 -3.3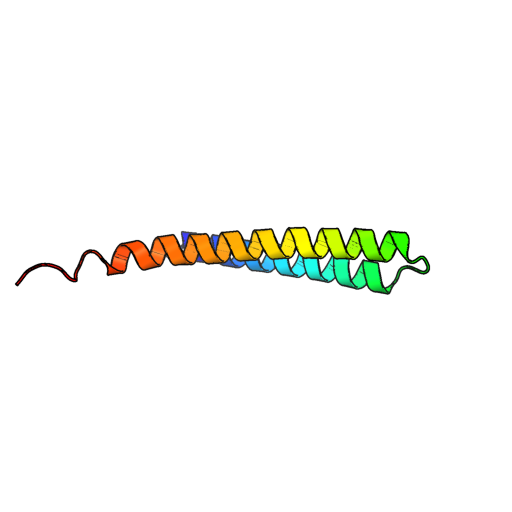69 37.307 1.00 55.53 68 ARG A CA 1
ATOM 551 C C . ARG A 1 68 ? -9.047 -3.124 38.164 1.00 55.53 68 ARG A C 1
ATOM 553 O O . ARG A 1 68 ? -9.581 -2.023 38.113 1.00 55.53 68 ARG A O 1
ATOM 560 N N . ARG A 1 69 ? -9.452 -4.117 38.971 1.00 46.91 69 ARG A N 1
ATOM 561 C CA . ARG A 1 69 ? -9.969 -4.002 40.362 1.00 46.91 69 ARG A CA 1
ATOM 562 C C . ARG A 1 69 ? -10.028 -5.401 41.017 1.00 46.91 69 ARG A C 1
ATOM 564 O O . ARG A 1 69 ? -10.965 -6.136 40.711 1.00 46.91 69 ARG A O 1
ATOM 571 N N . PRO A 1 70 ? -9.068 -5.796 41.872 1.00 55.62 70 PRO A N 1
ATOM 572 C CA . PRO A 1 70 ? -9.406 -6.514 43.097 1.00 55.62 70 PRO A CA 1
ATOM 573 C C . PRO A 1 70 ? -10.092 -5.570 44.098 1.00 55.62 70 PRO A C 1
ATOM 575 O O . PRO A 1 70 ? -9.784 -4.352 44.070 1.00 55.62 70 PRO A O 1
#